Protein AF-I0HMP8-F1 (afdb_monomer)

Sequence (112 aa):
MSSPYDHDPLYRLRHALVGLLLALLLSVPAAALAGRWIGDAIGDDYAWRAGAYAALLAYVVAGAVVLFMKVARHETRPVSAGRVALWFTSLWLWPALLVLRRRSGGDLSGTA

Foldseek 3Di:
DDDPCPPPLCSQCVQVVVLLVLLLVVQLVVLLVVLQVQLVVVDDDPCSSVVSSVVSNVQLVVLSVVVCVVCSPPDNDHHDPVSSVVSNVSSVCVVVVVVVVVVVVPVVPPDD

Radius of gyration: 18.24 Å; Cα contacts (8 Å, |Δi|>4): 91; chains: 1; bounding box: 47×54×38 Å

Structure (mmCIF, N/CA/C/O backbone):
data_AF-I0HMP8-F1
#
_entry.id   AF-I0HMP8-F1
#
loop_
_atom_site.group_PDB
_atom_site.id
_atom_site.type_symbol
_atom_site.label_atom_id
_atom_site.label_alt_id
_atom_site.label_comp_id
_atom_site.label_asym_id
_atom_site.label_entity_id
_atom_site.label_seq_id
_atom_site.pdbx_PDB_ins_code
_atom_site.Cartn_x
_atom_site.Cartn_y
_atom_site.Cartn_z
_atom_site.occupancy
_atom_site.B_iso_or_equiv
_atom_site.auth_seq_id
_atom_site.auth_comp_id
_atom_site.auth_asym_id
_atom_site.auth_atom_id
_atom_site.pdbx_PDB_model_num
ATOM 1 N N . MET A 1 1 ? -28.198 19.596 21.955 1.00 53.69 1 MET A N 1
ATOM 2 C CA . MET A 1 1 ? -28.149 19.951 20.522 1.00 53.69 1 MET A CA 1
ATOM 3 C C . MET A 1 1 ? -27.276 18.921 19.830 1.00 53.69 1 MET A C 1
ATOM 5 O O . MET A 1 1 ? -26.075 18.932 20.053 1.00 53.69 1 MET A O 1
ATOM 9 N N . SER A 1 2 ? -27.874 17.983 19.097 1.00 57.62 2 SER A N 1
ATOM 10 C CA . SER A 1 2 ? -27.144 17.094 18.186 1.00 57.62 2 SER A CA 1
ATOM 11 C C . SER A 1 2 ? -26.601 17.938 17.034 1.00 57.62 2 SER A C 1
ATOM 13 O O . SER A 1 2 ? -27.325 18.754 16.461 1.00 57.62 2 SER A O 1
ATOM 15 N N . SER A 1 3 ? -25.306 17.820 16.763 1.00 70.00 3 SER A N 1
ATOM 16 C CA . SER A 1 3 ? -24.651 18.610 15.722 1.00 70.00 3 SER A CA 1
ATOM 17 C C . SER A 1 3 ? -25.044 18.040 14.351 1.00 70.00 3 SER A C 1
ATOM 19 O O . SER A 1 3 ? -25.137 16.817 14.235 1.00 70.00 3 SER A O 1
ATOM 21 N N . PRO A 1 4 ? -25.238 18.848 13.288 1.00 68.12 4 PRO A N 1
ATOM 22 C CA . PRO A 1 4 ? -25.575 18.345 11.946 1.00 68.12 4 PRO A CA 1
ATOM 23 C C . PRO A 1 4 ? -24.619 17.255 11.414 1.00 68.12 4 PRO A C 1
ATOM 25 O O . PRO A 1 4 ? -24.992 16.468 10.550 1.00 68.12 4 PRO A O 1
ATOM 28 N N . TYR A 1 5 ? -23.401 17.178 11.964 1.00 63.06 5 TYR A N 1
ATOM 29 C CA . TYR A 1 5 ? -22.360 16.204 11.626 1.00 63.06 5 TYR A CA 1
ATOM 30 C C . TYR A 1 5 ? -22.546 14.802 12.239 1.00 63.06 5 TYR A C 1
ATOM 32 O O . TYR A 1 5 ? -21.864 13.870 11.814 1.00 63.06 5 TYR A O 1
ATOM 40 N N . ASP A 1 6 ? -23.447 14.610 13.212 1.00 65.00 6 ASP A N 1
ATOM 41 C CA . ASP A 1 6 ? -23.624 13.313 13.900 1.00 65.00 6 ASP A CA 1
ATOM 42 C C . ASP A 1 6 ? -24.136 12.195 12.961 1.00 65.00 6 ASP A C 1
ATOM 44 O O . ASP A 1 6 ? -23.905 10.996 13.194 1.00 65.00 6 ASP A O 1
ATOM 48 N N . HIS A 1 7 ? -24.775 12.580 11.852 1.00 67.19 7 HIS A N 1
ATOM 49 C CA . HIS A 1 7 ? -25.312 11.670 10.837 1.00 67.19 7 HIS A CA 1
ATOM 50 C C . HIS A 1 7 ? -24.493 11.608 9.537 1.00 67.19 7 HIS A C 1
ATOM 52 O O . HIS A 1 7 ? -24.852 10.827 8.657 1.00 67.19 7 HIS A O 1
ATOM 58 N N . ASP A 1 8 ? -23.390 12.356 9.408 1.00 78.88 8 ASP A N 1
ATOM 59 C CA . ASP A 1 8 ? -22.562 12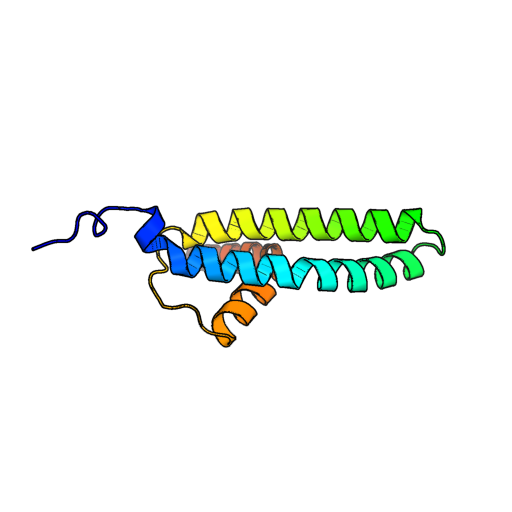.320 8.196 1.00 78.88 8 ASP A CA 1
ATOM 60 C C . ASP A 1 8 ? -21.653 11.066 8.186 1.00 78.88 8 ASP A C 1
ATOM 62 O O . ASP A 1 8 ? -20.770 10.923 9.049 1.00 78.88 8 ASP A O 1
ATOM 66 N N . PRO A 1 9 ? -21.832 10.137 7.222 1.00 76.50 9 PRO A N 1
ATOM 67 C CA . PRO A 1 9 ? -21.007 8.937 7.124 1.00 76.50 9 PRO A CA 1
ATOM 68 C C . PRO A 1 9 ? -19.519 9.256 6.922 1.00 76.50 9 PRO A C 1
ATOM 70 O O . PRO A 1 9 ? -18.672 8.539 7.458 1.00 76.50 9 PRO A O 1
ATOM 73 N N . LEU A 1 10 ? -19.174 10.337 6.216 1.00 76.88 10 LEU A N 1
ATOM 74 C CA . LEU A 1 10 ? -17.780 10.722 5.983 1.00 76.88 10 LEU A CA 1
ATOM 75 C C . LEU A 1 10 ? -17.118 11.197 7.273 1.00 76.88 10 LEU A C 1
ATOM 77 O O . LEU A 1 10 ? -15.991 10.801 7.582 1.00 76.88 10 LEU A O 1
ATOM 81 N N . TYR A 1 11 ? -17.834 11.989 8.072 1.00 78.75 11 TYR A N 1
ATOM 82 C CA . TYR A 1 11 ? -17.312 12.498 9.336 1.00 78.75 11 TYR A CA 1
ATOM 83 C C . TYR A 1 11 ? -17.043 11.370 10.338 1.00 78.75 11 TYR A C 1
ATOM 85 O O . TYR A 1 11 ? -16.050 11.413 11.070 1.00 78.75 11 TYR A O 1
ATOM 93 N N . ARG A 1 12 ? -17.876 10.322 10.333 1.00 76.06 12 ARG A N 1
ATOM 94 C CA . ARG A 1 12 ? -17.689 9.122 11.162 1.00 76.06 12 ARG A CA 1
ATOM 95 C C . ARG A 1 12 ? -16.471 8.297 10.724 1.00 76.06 12 ARG A C 1
ATOM 97 O O . ARG A 1 12 ? -15.780 7.736 11.573 1.00 76.06 12 ARG A O 1
ATOM 104 N N . LEU A 1 13 ? -16.172 8.288 9.422 1.00 82.88 13 LEU A N 1
ATOM 105 C CA . LEU A 1 13 ? -15.060 7.549 8.810 1.00 82.88 13 LEU A CA 1
ATOM 106 C C . LEU A 1 13 ? -13.755 8.338 8.685 1.00 82.88 13 LEU A C 1
ATOM 108 O O . LEU A 1 13 ? -12.742 7.761 8.287 1.00 82.88 13 LEU A O 1
ATOM 112 N N . ARG A 1 14 ? -13.733 9.623 9.058 1.00 84.19 14 ARG A N 1
ATOM 113 C CA . ARG A 1 14 ? -12.566 10.507 8.894 1.00 84.19 14 ARG A CA 1
ATOM 114 C C . ARG A 1 14 ? -11.262 9.904 9.417 1.00 84.19 14 ARG A C 1
ATOM 116 O O . ARG A 1 14 ? -10.233 10.020 8.768 1.00 84.19 14 ARG A O 1
ATOM 123 N N . HIS A 1 15 ? -11.295 9.219 10.561 1.00 85.56 15 HIS A N 1
ATOM 124 C CA . HIS A 1 15 ? -10.088 8.637 11.149 1.00 85.56 15 HIS A CA 1
ATOM 125 C C . HIS A 1 15 ? -9.590 7.428 10.352 1.00 85.56 15 HIS A C 1
ATOM 127 O O . HIS A 1 15 ? -8.387 7.268 10.162 1.00 85.56 15 HIS A O 1
ATOM 133 N N . ALA A 1 16 ? -10.503 6.594 9.850 1.00 83.88 16 ALA A N 1
ATOM 134 C CA . ALA A 1 16 ? -10.148 5.487 8.971 1.00 83.88 16 ALA A CA 1
ATOM 135 C C . ALA A 1 16 ? -9.600 6.005 7.632 1.00 83.88 16 ALA A C 1
ATOM 137 O O . ALA A 1 16 ? -8.564 5.528 7.180 1.00 83.88 16 ALA A O 1
ATOM 138 N N . LEU A 1 17 ? -10.236 7.028 7.050 1.00 87.00 17 LEU A N 1
ATOM 139 C CA . LEU A 1 17 ? -9.787 7.678 5.816 1.00 87.00 17 LEU A CA 1
ATOM 140 C C . LEU A 1 17 ? -8.396 8.295 5.971 1.00 87.00 17 LEU A C 1
ATOM 142 O O . LEU A 1 17 ? -7.520 8.025 5.159 1.00 87.00 17 LEU A O 1
ATOM 146 N N . VAL A 1 18 ? -8.158 9.065 7.035 1.00 90.06 18 VAL A N 1
ATOM 147 C CA . VAL A 1 18 ? -6.842 9.664 7.303 1.00 90.06 18 VAL A CA 1
ATOM 148 C C . VAL A 1 18 ? -5.786 8.583 7.530 1.00 90.06 18 VAL A C 1
ATOM 150 O O . VAL A 1 18 ? -4.710 8.655 6.944 1.00 90.06 18 VAL A O 1
ATOM 153 N N . GLY A 1 19 ? -6.085 7.553 8.328 1.00 89.94 19 GLY A N 1
ATOM 154 C CA . GLY A 1 19 ? -5.160 6.438 8.549 1.00 89.94 19 GLY A CA 1
ATOM 155 C C . GLY A 1 19 ? -4.798 5.707 7.253 1.00 89.94 19 GLY A C 1
ATOM 156 O O . GLY A 1 19 ? -3.623 5.438 7.010 1.00 89.94 19 GLY A O 1
ATOM 157 N N . LEU A 1 20 ? -5.793 5.450 6.400 1.00 90.69 20 LEU A N 1
ATOM 158 C CA . LEU A 1 20 ? -5.612 4.826 5.093 1.00 90.69 20 LEU A CA 1
ATOM 159 C C . LEU A 1 20 ? -4.785 5.701 4.147 1.00 90.69 20 LEU A C 1
ATOM 161 O O . LEU A 1 20 ? -3.867 5.197 3.507 1.00 90.69 20 LEU A O 1
ATOM 165 N N . LEU A 1 21 ? -5.080 7.001 4.071 1.00 92.44 21 LEU A N 1
ATOM 166 C CA . LEU A 1 21 ? -4.357 7.945 3.216 1.00 92.44 21 LEU A CA 1
ATOM 167 C C . LEU A 1 21 ? -2.891 8.072 3.637 1.00 92.44 21 LEU A C 1
ATOM 169 O O . LEU A 1 21 ? -2.009 8.031 2.784 1.00 92.44 21 LEU A O 1
ATOM 173 N N . LEU A 1 22 ? -2.617 8.160 4.942 1.00 94.31 22 LEU A N 1
ATOM 174 C CA . LEU A 1 22 ? -1.249 8.177 5.465 1.00 94.31 22 LEU A CA 1
ATOM 175 C C . LEU A 1 22 ? -0.508 6.875 5.140 1.00 94.31 22 LEU A C 1
ATOM 177 O O . LEU A 1 22 ? 0.645 6.909 4.717 1.00 94.31 22 LEU A O 1
ATOM 181 N N . ALA A 1 23 ? -1.168 5.726 5.288 1.00 94.50 23 ALA A N 1
ATOM 182 C CA . ALA A 1 23 ? -0.575 4.434 4.961 1.00 94.50 23 ALA A CA 1
ATOM 183 C C . ALA A 1 23 ? -0.319 4.261 3.450 1.00 94.50 23 ALA A C 1
ATOM 185 O O . ALA A 1 23 ? 0.719 3.724 3.057 1.00 94.50 23 ALA A O 1
ATOM 186 N N . LEU A 1 24 ? -1.223 4.751 2.596 1.00 94.44 24 LEU A N 1
ATOM 187 C CA . LEU A 1 24 ? -1.039 4.794 1.143 1.00 94.44 24 LEU A CA 1
ATOM 188 C C . LEU A 1 24 ? 0.133 5.695 0.757 1.00 94.44 24 LEU A C 1
ATOM 190 O O . LEU A 1 24 ? 0.983 5.281 -0.027 1.00 94.44 24 LEU A O 1
ATOM 194 N N . LEU A 1 25 ? 0.221 6.886 1.354 1.00 96.44 25 LEU A N 1
ATOM 195 C CA . LEU A 1 25 ? 1.323 7.815 1.122 1.00 96.44 25 LEU A CA 1
ATOM 196 C C . LEU A 1 25 ? 2.672 7.185 1.487 1.00 96.44 25 LEU A C 1
ATOM 198 O O . LEU A 1 25 ? 3.608 7.268 0.701 1.00 96.44 25 LEU A O 1
ATOM 202 N N . LEU A 1 26 ? 2.758 6.495 2.631 1.00 96.56 26 LEU A N 1
ATOM 203 C CA . LEU A 1 26 ? 3.954 5.741 3.030 1.00 96.56 26 LEU A CA 1
ATOM 204 C C . LEU A 1 26 ? 4.259 4.563 2.095 1.00 96.56 26 LEU A C 1
ATOM 206 O O . LEU A 1 26 ? 5.414 4.167 1.946 1.00 96.56 26 LEU A O 1
ATOM 210 N N . SER A 1 27 ? 3.240 4.005 1.443 1.00 95.62 27 SER A N 1
ATOM 211 C CA . SER A 1 27 ? 3.413 2.888 0.516 1.00 95.62 27 SER A CA 1
ATOM 212 C C . SER A 1 27 ? 4.030 3.300 -0.816 1.00 95.62 27 SER A C 1
ATOM 214 O O . SER A 1 27 ? 4.652 2.459 -1.450 1.00 95.62 27 SER A O 1
ATOM 216 N N . VAL A 1 28 ? 3.934 4.569 -1.224 1.00 96.62 28 VAL A N 1
ATOM 217 C CA . VAL A 1 28 ? 4.567 5.070 -2.457 1.00 96.62 28 VAL A CA 1
ATOM 218 C C . VAL A 1 28 ? 6.099 4.913 -2.427 1.00 96.62 28 VAL A C 1
ATOM 220 O O . VAL A 1 28 ? 6.629 4.204 -3.285 1.00 96.62 28 VAL A O 1
ATOM 223 N N . PRO A 1 29 ? 6.844 5.487 -1.456 1.00 96.94 29 PRO A N 1
ATOM 224 C CA . PRO A 1 29 ? 8.291 5.293 -1.388 1.00 96.94 29 PRO A CA 1
ATOM 225 C C . PRO A 1 29 ? 8.667 3.838 -1.079 1.00 96.94 29 PRO A C 1
ATOM 227 O O . PRO A 1 29 ? 9.663 3.348 -1.607 1.00 96.94 29 PRO A O 1
ATOM 230 N N . ALA A 1 30 ? 7.865 3.117 -0.288 1.00 96.69 30 ALA A N 1
ATOM 231 C CA . ALA A 1 30 ? 8.099 1.696 -0.029 1.00 96.69 30 ALA A CA 1
ATOM 232 C C . ALA A 1 30 ? 8.002 0.854 -1.315 1.00 96.69 30 ALA A C 1
ATOM 234 O O . ALA A 1 30 ? 8.871 0.023 -1.573 1.00 96.69 30 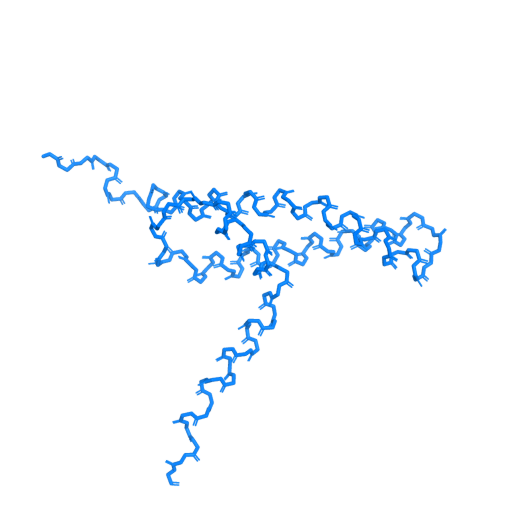ALA A O 1
ATOM 235 N N . ALA A 1 31 ? 6.993 1.108 -2.155 1.00 96.12 31 ALA A N 1
ATOM 236 C CA . ALA A 1 31 ? 6.830 0.461 -3.451 1.00 96.12 31 ALA A CA 1
ATOM 237 C C . ALA A 1 31 ? 7.952 0.839 -4.419 1.00 96.12 31 ALA A C 1
ATOM 239 O O . ALA A 1 31 ? 8.399 -0.013 -5.176 1.00 96.12 31 ALA A O 1
ATOM 240 N N . ALA A 1 32 ? 8.437 2.083 -4.394 1.00 95.25 32 ALA A N 1
ATOM 241 C CA . ALA A 1 32 ? 9.560 2.503 -5.231 1.00 95.25 32 ALA A CA 1
ATOM 242 C C . ALA A 1 32 ? 10.858 1.777 -4.844 1.00 95.25 32 ALA A C 1
ATOM 244 O O . ALA A 1 32 ? 11.563 1.260 -5.711 1.00 95.25 32 ALA A O 1
ATOM 245 N N . LEU A 1 33 ? 11.150 1.684 -3.540 1.00 96.56 33 LEU A N 1
ATOM 246 C CA . LEU A 1 33 ? 12.301 0.937 -3.035 1.00 96.56 33 LEU A CA 1
ATOM 247 C C . LEU A 1 33 ? 12.183 -0.546 -3.394 1.00 96.56 33 LEU A C 1
ATOM 249 O O . LEU A 1 33 ? 13.082 -1.088 -4.029 1.00 96.56 33 LEU A O 1
ATOM 253 N N . ALA A 1 34 ? 11.065 -1.190 -3.054 1.00 95.06 34 ALA A N 1
ATOM 254 C CA . ALA A 1 34 ? 10.843 -2.600 -3.365 1.00 95.06 34 ALA A CA 1
ATOM 255 C C . ALA A 1 34 ? 10.861 -2.870 -4.879 1.00 95.06 34 ALA A C 1
ATOM 257 O O . ALA A 1 34 ? 11.479 -3.832 -5.321 1.00 95.06 34 ALA A O 1
ATOM 258 N N . GLY A 1 35 ? 10.244 -1.998 -5.679 1.00 94.25 35 GLY A N 1
ATOM 259 C CA . GLY A 1 35 ? 10.202 -2.099 -7.136 1.00 94.25 35 GLY A CA 1
ATOM 260 C C . GLY A 1 35 ? 11.585 -2.003 -7.773 1.00 94.25 35 GLY A C 1
ATOM 261 O O . GLY A 1 35 ? 11.874 -2.763 -8.690 1.00 94.25 35 GLY A O 1
ATOM 262 N N . ARG A 1 36 ? 12.475 -1.152 -7.244 1.00 93.06 36 ARG A N 1
ATOM 263 C CA . ARG A 1 36 ? 13.886 -1.135 -7.651 1.00 93.06 36 ARG A CA 1
ATOM 264 C C . ARG A 1 36 ? 14.558 -2.480 -7.380 1.00 93.06 36 ARG A C 1
ATOM 266 O O . ARG A 1 36 ? 15.111 -3.056 -8.304 1.00 93.06 36 ARG A O 1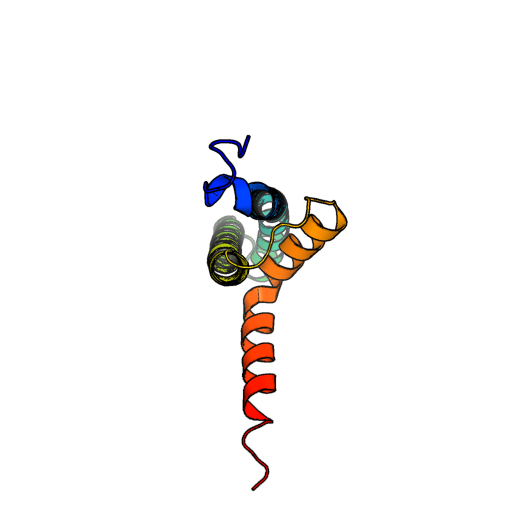
ATOM 273 N N . TRP A 1 37 ? 14.488 -2.976 -6.142 1.00 93.94 37 TRP A N 1
ATOM 274 C CA . TRP A 1 37 ? 15.125 -4.243 -5.757 1.00 93.94 37 TRP A CA 1
ATOM 275 C C . TRP A 1 37 ? 14.606 -5.432 -6.576 1.00 93.94 37 TRP A C 1
ATOM 277 O O . TRP A 1 37 ? 15.390 -6.272 -7.006 1.00 93.94 37 TRP A O 1
ATOM 287 N N . ILE A 1 38 ? 13.292 -5.496 -6.805 1.00 93.56 38 ILE A N 1
ATOM 288 C CA . ILE A 1 38 ? 12.659 -6.539 -7.621 1.00 93.56 38 ILE A CA 1
ATOM 289 C C . ILE A 1 38 ? 13.059 -6.392 -9.089 1.00 93.56 38 ILE A C 1
ATOM 291 O O . ILE A 1 38 ? 13.390 -7.388 -9.722 1.00 93.56 38 ILE A O 1
ATOM 295 N N . GLY A 1 39 ? 13.041 -5.165 -9.617 1.00 92.69 39 GLY A N 1
ATOM 296 C CA . GLY A 1 39 ? 13.470 -4.869 -10.979 1.00 92.69 39 GLY A CA 1
ATOM 297 C C . GLY A 1 39 ? 14.892 -5.358 -11.215 1.00 92.69 39 GLY A C 1
ATOM 298 O O . GLY A 1 39 ? 15.085 -6.205 -12.074 1.00 92.69 39 GLY A O 1
ATOM 299 N N . ASP A 1 40 ? 15.834 -4.940 -10.365 1.00 92.44 40 ASP A N 1
ATOM 300 C CA . ASP A 1 40 ? 17.257 -5.313 -10.426 1.00 92.44 40 ASP A CA 1
ATOM 301 C C . ASP A 1 4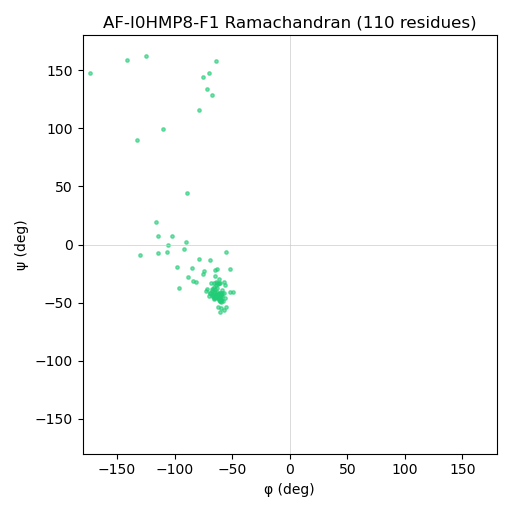0 ? 17.483 -6.829 -10.396 1.00 92.44 40 ASP A C 1
ATOM 303 O O . ASP A 1 40 ? 18.393 -7.339 -11.045 1.00 92.44 40 ASP A O 1
ATOM 307 N N . ALA A 1 41 ? 16.651 -7.562 -9.653 1.00 91.81 41 ALA A N 1
ATOM 308 C CA . ALA A 1 41 ? 16.740 -9.015 -9.561 1.00 91.81 41 ALA A CA 1
ATOM 309 C C . ALA A 1 41 ? 16.218 -9.744 -10.815 1.00 91.81 41 ALA A C 1
ATOM 311 O O . ALA A 1 41 ? 16.616 -10.882 -11.060 1.00 91.81 41 ALA A O 1
ATOM 312 N N . ILE A 1 42 ? 15.316 -9.124 -11.583 1.00 91.50 42 ILE A N 1
ATOM 313 C CA . ILE A 1 42 ? 14.703 -9.710 -12.788 1.00 91.50 42 ILE A CA 1
ATOM 314 C C . ILE A 1 42 ? 15.449 -9.264 -14.053 1.00 91.50 42 ILE A C 1
ATOM 316 O O . ILE A 1 42 ? 15.627 -10.060 -14.975 1.00 91.50 42 ILE A O 1
ATOM 320 N N . GLY A 1 43 ? 15.904 -8.013 -14.097 1.00 86.38 43 GLY A N 1
ATOM 321 C CA . GLY A 1 43 ? 16.687 -7.463 -15.195 1.00 86.38 43 GLY A CA 1
ATOM 322 C C . GLY A 1 43 ? 17.208 -6.057 -14.899 1.00 86.38 43 GLY A C 1
ATOM 323 O O . GLY A 1 43 ? 16.563 -5.255 -14.232 1.00 86.38 43 GLY A O 1
ATOM 324 N N . ASP A 1 44 ? 18.386 -5.733 -15.424 1.00 80.25 44 ASP A N 1
ATOM 325 C CA . ASP A 1 44 ? 19.097 -4.490 -15.098 1.00 80.25 44 ASP A CA 1
AT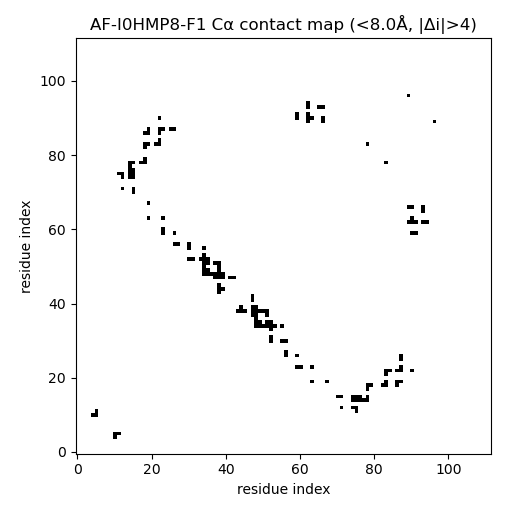OM 326 C C . ASP A 1 44 ? 18.722 -3.318 -16.024 1.00 80.25 44 ASP A C 1
ATOM 328 O O . ASP A 1 44 ? 19.575 -2.583 -16.522 1.00 80.25 44 ASP A O 1
ATOM 332 N N . ASP A 1 45 ? 17.427 -3.147 -16.300 1.00 90.19 45 ASP A N 1
ATOM 333 C CA . ASP A 1 45 ? 16.925 -2.026 -17.091 1.00 90.19 45 ASP A CA 1
ATOM 334 C C . ASP A 1 45 ? 15.836 -1.222 -16.363 1.00 90.19 45 ASP A C 1
ATOM 336 O O . ASP A 1 45 ? 15.237 -1.620 -15.359 1.00 90.19 45 ASP A O 1
ATOM 340 N N . TYR A 1 46 ? 15.604 -0.004 -16.854 1.00 90.94 46 TYR A N 1
ATOM 341 C CA . TYR A 1 46 ? 14.610 0.895 -16.271 1.00 90.94 46 TYR A CA 1
ATOM 342 C C . TYR A 1 46 ? 13.186 0.338 -16.388 1.00 90.94 46 TYR A C 1
ATOM 344 O O . TYR A 1 46 ? 12.359 0.582 -15.505 1.00 90.94 46 TYR A O 1
ATOM 352 N N . ALA A 1 47 ? 12.902 -0.414 -17.454 1.00 95.00 47 ALA A N 1
ATOM 353 C CA . ALA A 1 47 ? 11.580 -0.962 -17.710 1.00 95.00 47 ALA A CA 1
ATOM 354 C C . ALA A 1 47 ? 11.161 -1.936 -16.602 1.00 95.00 47 ALA A C 1
ATOM 356 O O . ALA A 1 47 ? 10.042 -1.819 -16.095 1.00 95.00 47 ALA A O 1
ATOM 357 N N . TRP A 1 48 ? 12.061 -2.816 -16.146 1.00 95.69 48 TRP A N 1
ATOM 358 C CA . TRP A 1 48 ? 11.775 -3.730 -15.038 1.00 95.69 48 TRP A CA 1
ATOM 359 C C . TRP A 1 48 ? 11.537 -3.006 -13.716 1.00 95.69 48 TRP A C 1
ATOM 361 O O . TRP A 1 48 ? 10.562 -3.303 -13.021 1.00 95.69 48 TRP A O 1
ATOM 371 N N . ARG A 1 49 ? 12.357 -2.000 -13.389 1.00 93.81 49 ARG A N 1
ATOM 372 C CA . ARG A 1 49 ? 12.182 -1.180 -12.175 1.00 93.81 49 ARG A CA 1
ATOM 373 C C . ARG A 1 49 ? 10.841 -0.438 -12.179 1.00 93.81 49 ARG A C 1
ATOM 375 O O . ARG A 1 49 ? 10.111 -0.462 -11.186 1.00 93.81 49 ARG A O 1
ATOM 382 N N . ALA A 1 50 ? 10.503 0.205 -13.298 1.00 95.75 50 ALA A N 1
ATOM 383 C CA . ALA A 1 50 ? 9.264 0.962 -13.452 1.00 95.75 50 ALA A CA 1
ATOM 384 C C . ALA A 1 50 ? 8.030 0.047 -13.446 1.00 95.75 50 ALA A C 1
ATOM 386 O O . ALA A 1 50 ? 7.042 0.348 -12.773 1.00 95.75 50 ALA A O 1
ATOM 387 N N . GLY A 1 51 ? 8.101 -1.089 -14.144 1.00 96.75 51 GLY A N 1
ATOM 388 C CA . GLY A 1 51 ? 7.038 -2.091 -14.181 1.00 96.75 51 GLY A CA 1
ATOM 389 C C . GLY A 1 51 ? 6.765 -2.699 -12.805 1.00 96.75 51 GLY A C 1
ATOM 390 O O . GLY A 1 51 ? 5.610 -2.757 -12.381 1.00 96.75 51 GLY A O 1
ATOM 391 N N . ALA A 1 52 ? 7.812 -3.077 -12.065 1.00 96.50 52 ALA A N 1
ATOM 392 C CA . ALA A 1 52 ? 7.681 -3.603 -10.707 1.00 96.50 52 ALA A CA 1
ATOM 393 C C . ALA A 1 52 ? 7.064 -2.569 -9.751 1.00 96.50 52 ALA A C 1
ATOM 395 O O . ALA A 1 52 ? 6.149 -2.894 -8.994 1.00 96.50 52 ALA A O 1
ATOM 396 N N . TYR A 1 53 ? 7.502 -1.309 -9.825 1.00 96.50 53 TYR A N 1
ATOM 397 C CA . TYR A 1 53 ? 6.898 -0.217 -9.060 1.00 96.50 53 TYR A CA 1
ATOM 398 C C . TYR A 1 53 ? 5.407 -0.030 -9.384 1.00 96.50 53 TYR A C 1
ATOM 400 O O . TYR A 1 53 ? 4.584 0.034 -8.469 1.00 96.50 53 TYR A O 1
ATOM 408 N N . ALA A 1 54 ? 5.040 0.009 -10.669 1.00 97.69 54 ALA A N 1
ATOM 409 C CA . ALA A 1 54 ? 3.650 0.161 -11.098 1.00 97.69 54 ALA A CA 1
ATOM 410 C C . ALA A 1 54 ? 2.766 -1.005 -10.621 1.00 97.69 54 ALA A C 1
ATOM 412 O O . ALA A 1 54 ? 1.661 -0.782 -10.121 1.00 97.69 54 ALA A O 1
ATOM 413 N N . ALA A 1 55 ? 3.267 -2.241 -10.709 1.00 97.69 55 ALA A N 1
ATOM 414 C CA . ALA A 1 55 ? 2.569 -3.427 -10.222 1.0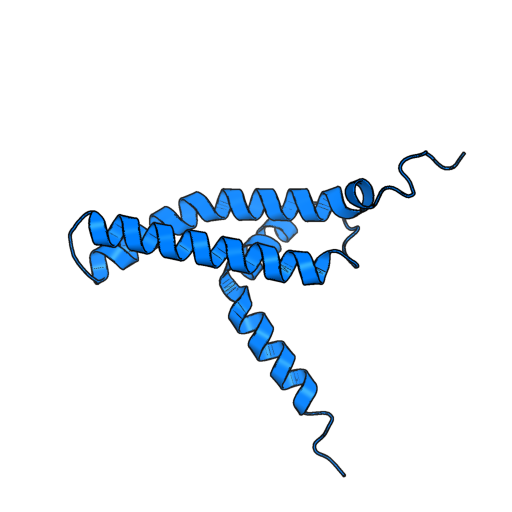0 97.69 55 ALA A CA 1
ATOM 415 C C . ALA A 1 55 ? 2.359 -3.389 -8.698 1.00 97.69 55 ALA A C 1
ATOM 417 O O . ALA A 1 55 ? 1.259 -3.669 -8.218 1.00 97.69 55 ALA A O 1
ATOM 418 N N . LEU A 1 56 ? 3.380 -2.987 -7.933 1.00 97.50 56 LEU A N 1
ATOM 419 C CA . LEU A 1 56 ? 3.281 -2.831 -6.479 1.00 97.50 56 LEU A CA 1
ATOM 420 C C . LEU A 1 56 ? 2.298 -1.728 -6.078 1.00 97.50 56 LEU A C 1
ATOM 422 O O . LEU A 1 56 ? 1.508 -1.921 -5.153 1.00 97.50 56 LEU A O 1
ATOM 426 N N . LEU A 1 57 ? 2.294 -0.593 -6.781 1.00 97.31 57 LEU A N 1
ATOM 427 C CA . LEU A 1 57 ? 1.300 0.456 -6.556 1.00 97.31 57 LEU A CA 1
ATOM 428 C C . LEU A 1 57 ? -0.119 -0.063 -6.789 1.00 97.31 57 LEU A C 1
ATOM 430 O O . LEU A 1 57 ? -0.978 0.107 -5.925 1.00 97.31 57 LEU A O 1
ATOM 434 N N . ALA A 1 58 ? -0.362 -0.730 -7.920 1.00 98.00 58 ALA A N 1
ATOM 435 C CA . ALA A 1 58 ? -1.666 -1.313 -8.220 1.00 98.00 58 ALA A CA 1
ATOM 436 C C . ALA A 1 58 ? -2.093 -2.329 -7.144 1.00 98.00 58 ALA A C 1
ATOM 438 O O . ALA A 1 58 ? -3.240 -2.311 -6.693 1.00 98.00 58 ALA A O 1
ATOM 439 N N . TYR A 1 59 ? -1.159 -3.162 -6.673 1.00 97.44 59 TYR A N 1
ATOM 440 C CA . TYR A 1 59 ? -1.378 -4.119 -5.589 1.00 97.44 59 TYR A CA 1
ATOM 441 C C . TYR A 1 59 ? -1.801 -3.448 -4.273 1.00 97.44 59 TYR A C 1
ATOM 443 O O . TYR A 1 59 ? -2.780 -3.873 -3.651 1.00 97.44 59 TYR A O 1
ATOM 451 N N . VAL A 1 60 ? -1.103 -2.390 -3.852 1.00 96.75 60 VAL A N 1
ATOM 452 C CA . VAL A 1 60 ? -1.426 -1.655 -2.619 1.00 96.75 60 VAL A CA 1
ATOM 453 C C . VAL A 1 60 ? -2.762 -0.920 -2.756 1.00 96.75 60 VAL A C 1
ATOM 455 O O . VAL A 1 60 ? -3.564 -0.937 -1.822 1.00 96.75 60 VAL A O 1
ATOM 458 N N . VAL A 1 61 ? -3.046 -0.315 -3.915 1.00 95.88 61 VAL A N 1
ATOM 459 C CA . VAL A 1 61 ? -4.338 0.340 -4.188 1.00 95.88 61 VAL A CA 1
ATOM 460 C C . VAL A 1 61 ? -5.486 -0.670 -4.103 1.00 95.88 61 VAL A C 1
ATOM 462 O O . VAL A 1 61 ? -6.501 -0.392 -3.464 1.00 95.88 61 VAL A O 1
ATOM 465 N N . ALA A 1 62 ? -5.320 -1.869 -4.666 1.00 96.19 62 ALA A N 1
ATOM 466 C CA . ALA A 1 62 ? -6.305 -2.940 -4.527 1.00 96.19 62 ALA A CA 1
ATOM 467 C C . ALA A 1 62 ? -6.504 -3.341 -3.053 1.00 96.19 62 ALA A C 1
ATOM 469 O O . ALA A 1 62 ? -7.642 -3.448 -2.586 1.00 96.19 62 ALA A O 1
ATOM 470 N N . GLY A 1 63 ? -5.413 -3.482 -2.292 1.00 94.06 63 GLY A N 1
ATOM 471 C CA . GLY A 1 63 ? -5.459 -3.721 -0.849 1.00 94.06 63 GLY A CA 1
ATOM 472 C C . GLY A 1 63 ? -6.226 -2.636 -0.089 1.00 94.06 63 GLY A C 1
ATOM 473 O O . GLY A 1 63 ? -7.046 -2.952 0.775 1.00 94.06 63 GLY A O 1
ATOM 474 N N . ALA A 1 64 ? -6.030 -1.366 -0.450 1.00 92.69 64 ALA A N 1
ATOM 475 C CA . ALA A 1 64 ? -6.731 -0.232 0.146 1.00 92.69 64 ALA A CA 1
ATOM 476 C C . ALA A 1 64 ? -8.238 -0.325 -0.070 1.00 92.69 64 ALA A C 1
ATOM 478 O O . ALA A 1 64 ? -8.994 -0.208 0.893 1.00 92.69 64 ALA A O 1
ATOM 479 N N . VAL A 1 65 ? -8.675 -0.607 -1.301 1.00 92.44 65 VAL A N 1
ATOM 480 C CA . VAL A 1 65 ? -10.095 -0.798 -1.625 1.00 92.44 65 VAL A CA 1
ATOM 481 C C . VAL A 1 65 ? -10.684 -1.951 -0.809 1.00 92.44 65 VAL A C 1
ATOM 483 O O . VAL A 1 65 ? -11.723 -1.788 -0.167 1.00 92.44 65 VAL A O 1
ATOM 486 N N . VAL A 1 66 ? -10.007 -3.102 -0.764 1.00 92.06 66 VAL A N 1
ATOM 487 C CA . VAL A 1 66 ? -10.471 -4.288 -0.024 1.00 92.06 66 VAL A CA 1
ATOM 488 C C . VAL A 1 66 ? -10.614 -4.005 1.472 1.00 92.06 66 VAL A C 1
ATOM 490 O O . VAL A 1 66 ? -11.634 -4.353 2.076 1.00 92.06 66 VAL A O 1
ATOM 493 N N . LEU A 1 67 ? -9.602 -3.397 2.090 1.00 88.31 67 LEU A N 1
ATOM 494 C CA . LEU A 1 67 ? -9.627 -3.093 3.518 1.00 88.31 67 LEU A CA 1
ATOM 495 C C . LEU A 1 67 ? -10.644 -2.001 3.837 1.00 88.31 67 LEU A C 1
ATOM 497 O O . LEU A 1 67 ? -11.395 -2.146 4.800 1.00 88.31 67 LEU A O 1
ATOM 501 N N . PHE A 1 68 ? -10.731 -0.959 3.010 1.00 86.44 68 PHE A N 1
ATOM 502 C CA . PHE A 1 68 ? -11.717 0.100 3.180 1.00 86.44 68 PHE A CA 1
ATOM 503 C C . PHE A 1 68 ? -13.140 -0.464 3.162 1.00 86.44 68 PHE A C 1
ATOM 505 O O . PHE A 1 68 ? -13.890 -0.238 4.107 1.00 86.44 68 PHE A O 1
ATOM 512 N N . MET A 1 69 ? -13.480 -1.303 2.176 1.00 86.94 69 MET A N 1
ATOM 513 C CA . MET A 1 69 ? -14.792 -1.962 2.096 1.00 86.94 69 MET A CA 1
ATOM 514 C C . MET A 1 69 ? -15.124 -2.797 3.340 1.00 86.94 69 MET A C 1
ATOM 516 O O . MET A 1 69 ? -16.286 -2.892 3.734 1.00 86.94 69 MET A O 1
ATOM 520 N N . LYS A 1 70 ? -14.116 -3.395 3.986 1.00 82.44 70 LYS A N 1
ATOM 521 C CA . LYS A 1 70 ? -14.304 -4.186 5.212 1.00 82.44 70 LYS A CA 1
ATOM 522 C C . LYS A 1 70 ? -14.405 -3.343 6.480 1.00 82.44 70 LYS A C 1
ATOM 524 O O . LYS A 1 70 ? -15.085 -3.752 7.417 1.00 82.44 70 LYS A O 1
ATOM 529 N N . VAL A 1 71 ? -13.719 -2.208 6.529 1.00 77.12 71 VAL A N 1
ATOM 530 C CA . VAL A 1 71 ? -13.574 -1.389 7.741 1.00 77.12 71 VAL A CA 1
ATOM 531 C C . VAL A 1 71 ? -14.568 -0.224 7.782 1.00 77.12 71 VAL A C 1
ATOM 533 O O . VAL A 1 71 ? -14.890 0.258 8.869 1.00 77.12 71 VAL A O 1
ATOM 536 N N . ALA A 1 72 ? -15.144 0.162 6.638 1.00 68.25 72 ALA A N 1
ATOM 537 C CA . ALA A 1 72 ? -16.087 1.275 6.476 1.00 68.25 72 ALA A CA 1
ATOM 538 C C . ALA A 1 72 ? -17.337 1.228 7.377 1.00 68.25 72 ALA A C 1
ATOM 540 O O . ALA A 1 72 ? -18.119 2.173 7.383 1.00 68.25 72 ALA A O 1
ATOM 541 N N . ARG A 1 73 ? -17.564 0.154 8.143 1.00 65.06 73 ARG A N 1
ATOM 542 C CA . ARG A 1 73 ? -18.700 0.043 9.072 1.00 65.06 73 ARG A CA 1
ATOM 543 C C . ARG A 1 73 ? -18.332 -0.030 10.553 1.00 65.06 73 ARG A C 1
ATOM 545 O O . ARG A 1 73 ? -19.238 0.037 11.377 1.00 65.06 73 ARG A O 1
ATOM 552 N N . HIS A 1 74 ? -17.049 -0.138 10.912 1.00 60.59 74 HIS A N 1
ATOM 553 C CA . HIS A 1 74 ? -16.661 -0.512 12.282 1.00 60.59 74 HIS A CA 1
ATOM 554 C C . HIS A 1 74 ? -15.612 0.385 12.953 1.00 60.59 74 HIS A C 1
ATOM 556 O O . HIS A 1 74 ? -15.398 0.249 14.155 1.00 60.59 74 HIS A O 1
ATOM 562 N N . GLU A 1 75 ? -14.982 1.320 12.238 1.00 59.44 75 GLU A N 1
ATOM 563 C CA . GLU A 1 75 ? -13.825 2.043 12.778 1.00 59.44 75 GLU A CA 1
ATOM 564 C C . GLU A 1 75 ? -14.122 3.517 13.085 1.00 59.44 75 GLU A C 1
ATOM 566 O O . GLU A 1 75 ? -14.079 4.374 12.207 1.00 59.44 75 GLU A O 1
ATOM 571 N N . THR A 1 76 ? -14.382 3.821 14.359 1.00 66.06 76 THR A N 1
ATOM 572 C CA . THR A 1 76 ? -14.558 5.197 14.876 1.00 66.06 76 THR A CA 1
ATOM 573 C C . THR A 1 76 ? -13.373 5.689 15.705 1.00 66.06 76 THR A C 1
ATOM 575 O O . THR A 1 76 ? -13.328 6.851 16.110 1.00 66.06 76 THR A O 1
ATOM 578 N N . ARG A 1 77 ? -12.406 4.811 15.981 1.00 72.62 77 ARG A N 1
ATOM 579 C CA . ARG A 1 77 ? -11.286 5.101 16.877 1.00 72.62 77 ARG A CA 1
ATOM 580 C C . ARG A 1 77 ? -10.316 6.127 16.249 1.00 72.62 77 ARG A C 1
ATOM 582 O O . ARG A 1 77 ? -10.128 6.127 15.027 1.00 72.62 77 ARG A O 1
ATOM 589 N N . PRO A 1 78 ? -9.670 6.974 17.069 1.00 77.19 78 PRO A N 1
ATOM 590 C CA . PRO A 1 78 ? -8.788 8.043 16.600 1.00 77.19 78 PRO A CA 1
ATOM 591 C C . PRO A 1 78 ? -7.546 7.522 15.861 1.00 77.19 78 PRO A C 1
ATOM 593 O O . PRO A 1 78 ? -7.129 6.374 16.031 1.00 77.19 78 PRO A O 1
ATOM 596 N N . VAL A 1 79 ? -6.949 8.383 15.033 1.00 81.38 79 VAL A N 1
ATOM 597 C CA . VAL A 1 79 ? -5.692 8.094 14.323 1.00 81.38 79 VAL A CA 1
ATOM 598 C C . VAL A 1 79 ? -4.531 8.108 15.317 1.00 81.38 79 VAL A C 1
ATOM 600 O O . VAL A 1 79 ? -4.411 9.027 16.120 1.00 81.38 79 VAL A O 1
ATOM 603 N N . SER A 1 80 ? -3.662 7.101 15.249 1.00 89.00 80 SER A N 1
ATOM 604 C CA . SER A 1 80 ? -2.412 7.034 16.012 1.00 89.00 80 SER A CA 1
ATOM 605 C C . SER A 1 80 ? -1.300 6.443 15.146 1.00 89.00 80 SER A C 1
ATOM 607 O O . SER A 1 80 ? -1.584 5.732 14.180 1.00 89.00 80 SER A O 1
ATOM 609 N N . ALA A 1 81 ? -0.034 6.693 15.492 1.00 87.44 81 A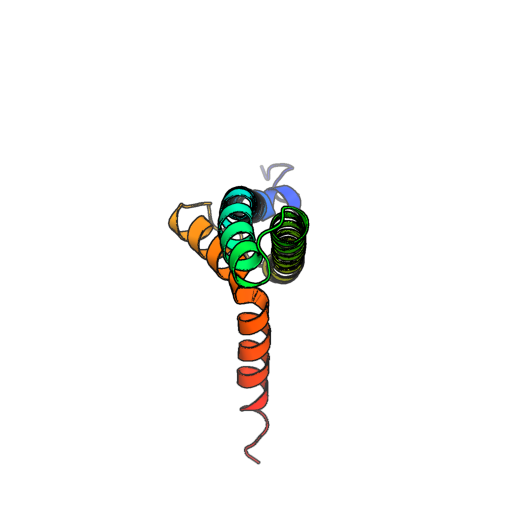LA A N 1
ATOM 610 C CA . ALA A 1 81 ? 1.109 6.175 14.731 1.00 87.44 81 ALA A CA 1
ATOM 611 C C . ALA A 1 81 ? 1.082 4.639 14.604 1.00 87.44 81 ALA A C 1
ATOM 613 O O . ALA A 1 81 ? 1.202 4.106 13.503 1.00 87.44 81 ALA A O 1
ATOM 614 N N . GLY A 1 82 ? 0.817 3.925 15.705 1.00 90.62 82 GLY A N 1
ATOM 615 C CA . GLY A 1 82 ? 0.698 2.461 15.687 1.00 90.62 82 GLY A CA 1
ATOM 616 C C . GLY A 1 82 ? -0.444 1.960 14.797 1.00 90.62 82 GLY A C 1
ATOM 617 O O . GLY A 1 82 ? -0.328 0.930 14.141 1.00 90.62 82 GLY A O 1
ATOM 618 N N . ARG A 1 83 ? -1.536 2.722 14.701 1.00 88.12 83 ARG A N 1
ATOM 619 C CA . ARG A 1 83 ? -2.649 2.405 13.803 1.00 88.12 83 ARG A CA 1
ATOM 620 C C . ARG A 1 83 ? -2.300 2.652 12.339 1.00 88.12 83 ARG A C 1
ATOM 622 O O . ARG A 1 83 ? -2.691 1.848 11.502 1.00 88.12 83 ARG A O 1
ATOM 629 N N . VAL A 1 84 ? -1.580 3.727 12.022 1.00 91.38 84 VAL A N 1
ATOM 630 C CA . VAL A 1 84 ? -1.079 3.965 10.658 1.00 91.38 84 VAL A CA 1
ATOM 631 C C . VAL A 1 84 ? -0.142 2.831 10.244 1.00 91.38 84 VAL A C 1
ATOM 633 O O . VAL A 1 84 ? -0.294 2.298 9.149 1.00 91.38 84 VAL A O 1
ATOM 636 N N . ALA A 1 85 ? 0.748 2.388 11.139 1.00 92.25 85 ALA A N 1
ATOM 637 C CA . ALA A 1 85 ? 1.598 1.223 10.901 1.00 92.25 85 ALA A CA 1
ATOM 638 C C . ALA A 1 85 ? 0.774 -0.055 10.665 1.00 92.25 85 ALA A C 1
ATOM 640 O O . ALA A 1 85 ? 1.067 -0.811 9.746 1.00 92.25 85 ALA A O 1
ATOM 641 N N . LEU A 1 86 ? -0.302 -0.276 11.427 1.00 92.56 86 LEU A N 1
ATOM 642 C CA . LEU A 1 86 ? -1.198 -1.413 11.208 1.00 92.56 86 LEU A CA 1
ATOM 643 C C . LEU A 1 86 ? -1.905 -1.344 9.846 1.00 92.56 86 LEU A C 1
ATOM 645 O O . LEU A 1 86 ? -1.992 -2.362 9.160 1.00 92.56 86 LEU A O 1
ATOM 649 N N . TRP A 1 87 ? -2.394 -0.166 9.443 1.00 91.69 87 TRP A N 1
ATOM 650 C CA . TRP A 1 87 ? -2.979 0.050 8.116 1.00 91.69 87 TRP A CA 1
ATOM 651 C C . TRP A 1 87 ? -1.964 -0.225 7.014 1.00 91.69 87 TRP A C 1
ATOM 653 O O . TRP A 1 87 ? -2.277 -0.956 6.079 1.00 91.69 87 TRP A O 1
ATOM 663 N N . PHE A 1 88 ? -0.746 0.293 7.159 1.00 94.38 88 PHE A N 1
ATOM 664 C CA . PHE A 1 88 ? 0.357 0.034 6.243 1.00 94.38 88 PHE A CA 1
ATOM 665 C C . PHE A 1 88 ? 0.636 -1.467 6.131 1.00 94.38 88 PHE A C 1
ATOM 667 O O . PHE A 1 88 ? 0.512 -2.034 5.054 1.00 94.38 88 PHE A O 1
ATOM 674 N N . THR A 1 89 ? 0.897 -2.161 7.236 1.00 95.00 89 THR A N 1
ATOM 675 C CA . THR A 1 89 ? 1.161 -3.606 7.211 1.00 95.00 89 THR A CA 1
ATOM 676 C C . THR A 1 89 ? -0.014 -4.394 6.623 1.00 95.00 89 THR A C 1
ATOM 678 O O . THR A 1 89 ? 0.184 -5.321 5.839 1.00 95.00 89 THR A O 1
ATOM 681 N N . SER A 1 90 ? -1.251 -4.000 6.932 1.00 93.31 90 SER A N 1
ATOM 682 C CA . SER A 1 90 ? -2.449 -4.640 6.379 1.00 93.31 90 SER A CA 1
ATOM 683 C C . SER A 1 90 ? -2.564 -4.445 4.866 1.00 93.31 90 SER A C 1
ATOM 685 O O . SER A 1 90 ? -2.951 -5.383 4.173 1.00 93.31 90 SER A O 1
ATOM 687 N N . LEU A 1 91 ? -2.210 -3.264 4.343 1.00 94.31 91 LEU A N 1
ATOM 688 C CA . LEU A 1 91 ? -2.175 -2.980 2.903 1.00 94.31 91 LEU A CA 1
ATOM 689 C C . LEU A 1 91 ? -1.183 -3.868 2.159 1.00 94.31 91 LEU A C 1
ATOM 691 O O . LEU A 1 91 ? -1.401 -4.157 0.992 1.00 94.31 91 LEU A O 1
ATOM 695 N N . TRP A 1 92 ? -0.108 -4.303 2.808 1.00 95.81 92 TRP A N 1
ATOM 696 C CA . TRP A 1 92 ? 0.870 -5.199 2.195 1.00 95.81 92 TRP A CA 1
ATOM 697 C C . TRP A 1 92 ? 0.510 -6.676 2.368 1.00 95.81 92 TRP A C 1
ATOM 699 O O . TRP A 1 92 ? 0.839 -7.488 1.508 1.00 95.81 92 TRP A O 1
ATOM 709 N N . LEU A 1 93 ? -0.213 -7.030 3.433 1.00 95.81 93 LEU A N 1
ATOM 710 C CA . LEU A 1 93 ? -0.589 -8.411 3.759 1.00 95.81 93 LEU A CA 1
ATOM 711 C C . LEU A 1 93 ? -2.038 -8.774 3.404 1.00 95.81 93 LEU A C 1
ATOM 713 O O . LEU A 1 93 ? -2.500 -9.863 3.753 1.00 95.81 93 LEU A O 1
ATOM 717 N N . TRP A 1 94 ? -2.778 -7.904 2.712 1.00 94.56 94 TRP A N 1
ATOM 718 C CA . TRP A 1 94 ? -4.211 -8.096 2.466 1.00 94.56 94 TRP A CA 1
ATOM 719 C C . TRP A 1 94 ? -4.590 -9.466 1.874 1.00 94.56 94 TRP A C 1
ATOM 721 O O . TRP A 1 94 ? -5.568 -10.032 2.371 1.00 94.56 94 TRP A O 1
ATOM 731 N N . PRO A 1 95 ? -3.861 -10.081 0.914 1.00 92.81 95 PRO A N 1
ATOM 732 C CA . PRO A 1 95 ? -4.255 -11.376 0.369 1.00 92.81 95 PRO A CA 1
ATOM 733 C C . PRO A 1 95 ? -4.163 -12.468 1.433 1.00 92.81 95 PRO A C 1
ATOM 735 O O . PRO A 1 95 ? -5.074 -13.286 1.561 1.00 92.81 95 PRO A O 1
ATOM 738 N N . ALA A 1 96 ? -3.113 -12.440 2.259 1.00 92.19 96 ALA A N 1
ATOM 739 C CA . ALA A 1 96 ? -2.944 -13.373 3.367 1.00 92.19 96 ALA A CA 1
ATOM 740 C C . ALA A 1 96 ? -4.069 -13.216 4.401 1.00 92.19 96 ALA A C 1
ATOM 742 O O . ALA A 1 96 ? -4.636 -14.213 4.848 1.00 92.19 96 ALA A O 1
ATOM 743 N N . LEU A 1 97 ? -4.473 -11.977 4.707 1.00 88.00 97 LEU A N 1
ATOM 744 C CA . LEU A 1 97 ? -5.614 -11.699 5.588 1.00 88.00 97 LEU A CA 1
ATOM 745 C C . LEU A 1 97 ? -6.940 -12.236 5.016 1.00 88.00 97 LEU A C 1
ATOM 747 O O . LEU A 1 97 ? -7.812 -12.671 5.772 1.00 88.00 97 LEU A O 1
ATOM 751 N N . LEU A 1 98 ? -7.112 -12.231 3.687 1.00 87.31 98 LEU A N 1
ATOM 752 C CA . LEU A 1 98 ? -8.277 -12.839 3.034 1.00 87.31 98 LEU A CA 1
ATOM 753 C C . LEU A 1 98 ? -8.255 -14.365 3.127 1.00 87.31 98 LEU A C 1
ATOM 755 O O . LEU A 1 98 ? -9.288 -14.963 3.433 1.00 87.31 98 LEU A O 1
ATOM 759 N N . VAL A 1 99 ? -7.102 -14.985 2.873 1.00 89.81 99 VAL A N 1
ATOM 760 C CA . VAL A 1 99 ? -6.939 -1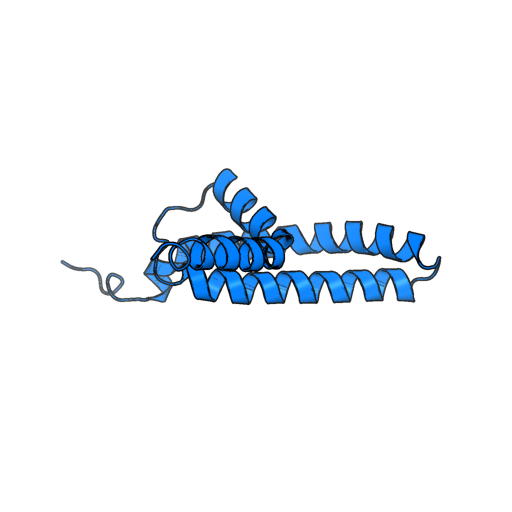6.445 2.915 1.00 89.81 99 VAL A CA 1
ATOM 761 C C . VAL A 1 99 ? -7.119 -16.973 4.337 1.00 89.81 99 VAL A C 1
ATOM 763 O O . VAL A 1 99 ? -7.875 -17.923 4.540 1.00 89.81 99 VAL A O 1
ATOM 766 N N . LEU A 1 100 ? -6.497 -16.336 5.332 1.00 86.81 100 LEU A N 1
ATOM 767 C CA . LEU A 1 100 ? -6.577 -16.769 6.727 1.00 86.81 100 LEU A CA 1
ATOM 768 C C . LEU A 1 100 ? -8.017 -16.721 7.253 1.00 86.81 100 LEU A C 1
ATOM 770 O O . LEU A 1 100 ? -8.485 -17.678 7.862 1.00 86.81 100 LEU A O 1
ATOM 774 N N . ARG A 1 101 ? -8.765 -15.659 6.927 1.00 79.31 101 ARG A N 1
ATOM 775 C CA . ARG A 1 101 ? -10.177 -15.541 7.317 1.00 79.31 101 ARG A CA 1
ATOM 776 C C . ARG A 1 101 ? -11.065 -16.623 6.695 1.00 79.31 101 ARG A C 1
ATOM 778 O O . ARG A 1 101 ? -12.043 -17.019 7.321 1.00 79.31 101 ARG A O 1
ATOM 785 N N . ARG A 1 102 ? -10.764 -17.091 5.477 1.00 77.25 102 ARG A N 1
ATOM 786 C CA . ARG A 1 102 ? -11.519 -18.193 4.854 1.00 77.25 102 ARG A CA 1
ATOM 787 C C . ARG A 1 102 ? -11.318 -19.508 5.609 1.00 77.25 102 ARG A C 1
ATOM 789 O O . ARG A 1 102 ? -12.288 -20.233 5.780 1.00 77.25 102 ARG A O 1
ATOM 796 N N . ARG A 1 103 ? -10.102 -19.785 6.098 1.00 73.25 103 ARG A N 1
ATOM 797 C CA . ARG A 1 103 ? -9.805 -21.010 6.865 1.00 73.25 103 ARG A CA 1
ATOM 798 C C . ARG A 1 103 ? -10.546 -21.049 8.199 1.00 73.25 103 ARG A C 1
ATOM 800 O O . ARG A 1 103 ? -11.241 -22.017 8.468 1.00 73.25 103 ARG A O 1
ATOM 807 N N . SER A 1 104 ? -10.519 -19.957 8.964 1.00 66.38 104 SER A N 1
ATOM 808 C CA . SER A 1 104 ? -11.222 -19.887 10.257 1.00 66.38 104 SER A CA 1
ATOM 809 C C . SER A 1 104 ? -12.747 -20.028 10.155 1.00 66.38 104 SER A C 1
ATOM 811 O O . SER A 1 104 ? -13.393 -20.343 11.146 1.00 66.38 104 SER A O 1
ATOM 813 N N . GLY A 1 105 ? -13.339 -19.775 8.982 1.00 59.00 105 GLY A N 1
ATOM 814 C CA . GLY A 1 105 ? -14.768 -19.995 8.744 1.00 59.00 105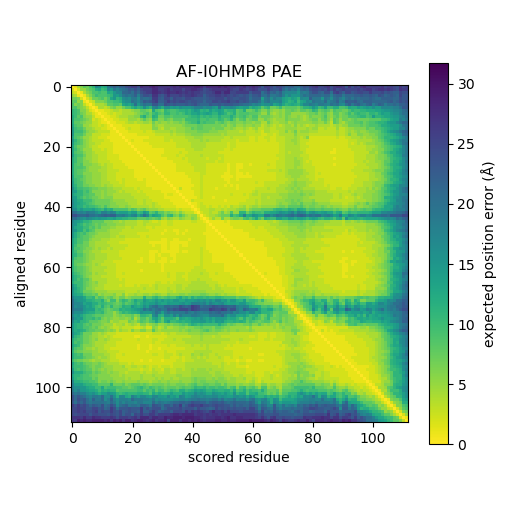 GLY A CA 1
ATOM 815 C C . GLY A 1 105 ? -15.131 -21.428 8.337 1.00 59.00 105 GLY A C 1
ATOM 816 O O . GLY A 1 105 ? -16.290 -21.797 8.474 1.00 59.00 105 GLY A O 1
ATOM 817 N N . GLY A 1 106 ? -14.173 -22.221 7.842 1.00 58.47 106 GLY A N 1
ATOM 818 C CA . GLY A 1 106 ? -14.398 -23.605 7.402 1.00 58.47 106 GLY A CA 1
ATOM 819 C C . GLY A 1 106 ? -14.340 -24.633 8.537 1.00 58.47 106 GLY A C 1
ATOM 820 O O . GLY A 1 106 ? -15.095 -25.605 8.523 1.00 58.47 106 GLY A O 1
ATOM 821 N N . ASP A 1 107 ? -13.520 -24.380 9.559 1.00 58.31 107 ASP A N 1
ATOM 822 C CA . ASP A 1 107 ? -13.305 -25.316 10.676 1.00 58.31 107 ASP A CA 1
ATOM 823 C C . ASP A 1 107 ? -14.531 -25.482 11.599 1.00 58.31 107 ASP A C 1
ATOM 825 O O . ASP A 1 107 ? -14.604 -26.436 12.366 1.00 58.31 107 ASP A O 1
ATOM 829 N N . LEU A 1 108 ? -15.540 -24.606 11.501 1.00 59.22 108 LEU A N 1
ATOM 830 C CA . LEU A 1 108 ? -16.780 -24.686 12.291 1.00 59.22 108 LEU A CA 1
ATOM 831 C C . LEU A 1 108 ? -17.898 -25.507 11.621 1.00 59.22 108 LEU A C 1
ATOM 833 O O . LEU A 1 108 ? -18.992 -25.610 12.167 1.00 59.22 108 LEU A O 1
ATOM 837 N N . SER A 1 109 ? -17.640 -26.084 10.443 1.00 61.06 109 SER A N 1
ATOM 838 C CA . SER A 1 109 ? -18.625 -26.865 9.672 1.00 61.06 109 SER A CA 1
ATOM 839 C C . SER A 1 109 ? -18.286 -28.358 9.532 1.00 61.06 109 SER A C 1
ATOM 841 O O . SER A 1 109 ? -18.971 -29.069 8.805 1.00 61.06 109 SER A O 1
ATOM 843 N N . GLY A 1 110 ? -17.244 -28.839 10.225 1.00 55.91 110 GLY A N 1
ATOM 844 C CA . GLY A 1 110 ? -16.655 -30.172 10.029 1.00 55.91 110 GLY A CA 1
ATOM 845 C C . GLY A 1 110 ? -16.747 -31.151 11.206 1.00 55.91 110 GLY A C 1
ATOM 846 O O . GLY A 1 110 ? -15.978 -32.106 11.234 1.00 55.91 110 GLY A O 1
ATOM 847 N N . THR A 1 111 ? -17.642 -30.944 12.176 1.00 53.94 111 THR A N 1
ATOM 848 C CA . THR A 1 111 ? -17.917 -31.936 13.235 1.00 53.94 111 THR A CA 1
ATOM 849 C C . THR A 1 111 ? -19.422 -32.131 13.409 1.00 53.94 111 THR A C 1
ATOM 851 O O . THR A 1 111 ? -20.058 -31.416 14.187 1.00 53.94 111 THR A O 1
ATOM 854 N N . ALA A 1 112 ? -19.982 -33.080 12.665 1.00 50.31 112 ALA A N 1
ATOM 855 C CA . ALA A 1 112 ? -21.287 -33.686 12.913 1.00 50.31 112 ALA A CA 1
ATOM 856 C C . ALA A 1 112 ? -21.197 -35.178 12.582 1.00 50.31 112 ALA A C 1
ATOM 858 O O . ALA A 1 112 ? -20.582 -35.495 11.537 1.00 50.31 112 ALA A O 1
#

Organism: Rubrivivax gelatinosus (strain NBRC 100245 / IL144) (NCBI:txid983917)

Solvent-accessible surface area (backbone atoms only — not comparable to full-atom values): 6200 Å² total; per-residue (Å²): 132,86,58,88,59,81,78,37,70,64,68,53,34,44,37,48,52,51,28,47,51,52,19,52,59,58,42,51,63,51,26,48,54,51,9,41,57,53,7,57,74,76,38,91,48,68,64,40,23,51,48,38,21,52,52,43,48,53,50,37,52,52,24,45,55,57,50,45,72,69,42,78,84,76,49,73,62,79,71,46,73,71,53,25,50,50,44,34,54,44,31,75,40,37,69,59,58,53,53,53,55,54,53,70,62,52,72,81,74,75,83,131

Secondary structure (DSSP, 8-state):
---GGGG-HHHHHHHHHHHHHHHHHHHHHHHHHHHHHHHHHH-SSHHHHHHHHHHHHHHHHHHHHHHHHHHTTT--SPP-HHHHHHHHHHHHHHHHHHHHHHHHHHGGGS--

pLDDT: mean 84.98, std 13.02, range [50.31, 98.0]

Mean predicted aligned error: 7.76 Å

Nearest PDB structures (foldseek):
  7m6r-assembly1_A  TM=3.065E-01  e=5.920E+00  Danio rerio